Protein AF-A0A956HLA8-F1 (afdb_monomer_lite)

Sequence (94 aa):
MAKSVEELHEKLMDEYGQVRRKFDKIHTAFDRVISAGPEDDLHDRLLHLEKVVKEVRDGGVVGSGANGHRRALKEYQEAVRAQGAPDTGGPTEA

pLDDT: mean 86.53, std 16.31, range [38.19, 98.19]

Foldseek 3Di:
DQDALVRLVVQLVVLVVVLVVLVVQLVVLVCQLVPDDPPDDNVVSVVSSVVSVVCSVVVQSVHCRVVSNVVSVVSSVVNVVVVVDPPPPDDDDD

Radius of gyration: 22.15 Å; chains: 1; bounding box: 44×24×78 Å

Secondary structure (DSSP, 8-state):
-PPPHHHHHHHHHHHHHHHHHHHHHHHHHHHHHHT--TTS-HHHHHHHHHHHHHHHHHTTIIIIIHHHHHHHHHHHHHHHHHHTS----PPPP-

Structure (mmCIF, N/CA/C/O backbone):
data_AF-A0A956HLA8-F1
#
_entry.id   AF-A0A956HLA8-F1
#
loop_
_atom_site.group_PDB
_atom_site.id
_atom_site.type_symbol
_atom_site.label_atom_id
_atom_site.label_alt_id
_atom_site.label_comp_id
_atom_site.label_asym_id
_atom_site.label_entity_id
_atom_site.label_seq_id
_atom_site.pdbx_PDB_ins_code
_atom_site.Cartn_x
_atom_site.Cartn_y
_atom_site.Cartn_z
_atom_site.occupancy
_atom_site.B_iso_or_equiv
_atom_site.auth_seq_id
_atom_site.auth_comp_id
_atom_site.auth_asym_id
_atom_site.auth_atom_id
_atom_site.pdbx_PDB_model_num
ATOM 1 N N . MET A 1 1 ? -20.737 9.299 25.080 1.00 51.09 1 MET A N 1
ATOM 2 C CA . MET A 1 1 ? -21.371 7.969 24.976 1.00 51.09 1 MET A CA 1
ATOM 3 C C . MET A 1 1 ? -20.318 6.989 24.493 1.00 51.09 1 MET A C 1
ATOM 5 O O . MET A 1 1 ? -19.496 7.392 23.676 1.00 51.09 1 MET A O 1
ATOM 9 N N . ALA A 1 2 ? -20.264 5.778 25.050 1.00 70.75 2 ALA A N 1
ATOM 10 C CA . ALA A 1 2 ? -19.383 4.738 24.521 1.00 70.75 2 ALA A CA 1
ATOM 11 C C . ALA A 1 2 ? -19.874 4.352 23.120 1.00 70.75 2 ALA A C 1
ATOM 13 O O . ALA A 1 2 ? -21.083 4.257 22.916 1.00 70.75 2 ALA A O 1
ATOM 14 N N . LYS A 1 3 ? -18.952 4.195 22.166 1.00 81.19 3 LYS A N 1
ATOM 15 C CA . LYS A 1 3 ? -19.302 3.757 20.811 1.00 81.19 3 LYS A CA 1
ATOM 16 C C . LYS A 1 3 ? -19.793 2.314 20.840 1.00 81.19 3 LYS A C 1
ATOM 18 O O . LYS A 1 3 ? -19.287 1.521 21.638 1.00 81.19 3 LYS A O 1
ATOM 23 N N . SER A 1 4 ? -20.748 1.977 19.981 1.00 91.00 4 SER A N 1
ATOM 24 C CA . SER A 1 4 ? -21.181 0.585 19.829 1.00 91.00 4 SER A CA 1
ATOM 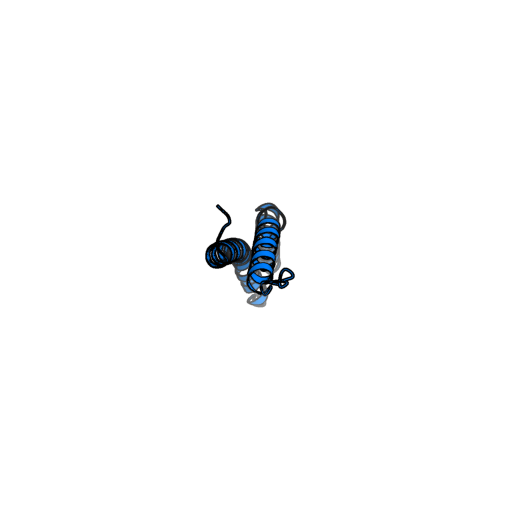25 C C . SER A 1 4 ? -20.092 -0.254 19.144 1.00 91.00 4 SER A C 1
ATOM 27 O O . SER A 1 4 ? -19.182 0.278 18.503 1.00 91.00 4 SER A O 1
ATOM 29 N N . VAL A 1 5 ? -20.167 -1.584 19.271 1.00 91.44 5 VAL A N 1
ATOM 30 C CA . VAL A 1 5 ? -19.258 -2.488 18.542 1.00 91.44 5 VAL A CA 1
ATOM 31 C C . VAL A 1 5 ? -19.413 -2.329 17.027 1.00 91.44 5 VAL A C 1
ATOM 33 O O . VAL A 1 5 ? -18.399 -2.326 16.334 1.00 91.44 5 VAL A O 1
ATOM 36 N N . GLU A 1 6 ? -20.635 -2.110 16.527 1.00 92.25 6 GLU A N 1
ATOM 37 C CA . GLU A 1 6 ? -20.894 -1.783 15.117 1.00 92.25 6 GLU A CA 1
ATOM 38 C C . GLU A 1 6 ? -20.119 -0.531 14.674 1.00 92.25 6 GLU A C 1
ATOM 40 O O . GLU A 1 6 ? -19.358 -0.582 13.712 1.00 92.25 6 GLU A O 1
ATOM 45 N N . GLU A 1 7 ? -20.231 0.578 15.414 1.00 93.50 7 GLU A N 1
ATOM 46 C CA . GLU A 1 7 ? -19.555 1.842 15.078 1.00 93.50 7 GLU A CA 1
ATOM 47 C C . GLU A 1 7 ? -18.023 1.704 15.097 1.00 93.50 7 GLU A C 1
ATOM 49 O O . GLU A 1 7 ? -17.304 2.332 14.314 1.00 93.50 7 GLU A O 1
ATOM 54 N N . LEU A 1 8 ? -17.494 0.891 16.015 1.00 95.12 8 LEU A N 1
ATOM 55 C CA . LEU A 1 8 ? -16.063 0.596 16.084 1.00 95.12 8 LEU A CA 1
ATOM 56 C C . LEU A 1 8 ? -15.605 -0.297 14.927 1.00 95.12 8 LEU A C 1
ATOM 58 O O . LEU A 1 8 ? -14.494 -0.110 14.426 1.00 95.12 8 LEU A O 1
ATOM 62 N N . HIS A 1 9 ? -16.451 -1.228 14.482 1.00 94.12 9 HIS A N 1
ATOM 63 C CA . HIS A 1 9 ? -16.188 -2.051 13.308 1.00 94.12 9 HIS A CA 1
ATOM 64 C C . HIS A 1 9 ? -16.169 -1.211 12.028 1.00 94.12 9 HIS A C 1
ATOM 66 O O . HIS A 1 9 ? -15.230 -1.330 11.242 1.00 94.12 9 HIS A O 1
ATOM 72 N N . GLU A 1 10 ? -17.133 -0.306 11.845 1.00 95.44 10 GLU A N 1
ATOM 73 C CA . GLU A 1 10 ? -17.159 0.619 10.704 1.00 95.44 10 GLU A CA 1
ATOM 74 C C . GLU A 1 10 ? -15.895 1.486 10.659 1.00 95.44 10 GLU A C 1
ATOM 76 O O . GLU A 1 10 ? -15.205 1.529 9.640 1.00 95.44 10 GLU A O 1
ATOM 81 N N . LYS A 1 11 ? -15.502 2.078 11.796 1.00 94.25 11 LYS A N 1
ATOM 82 C CA . LYS A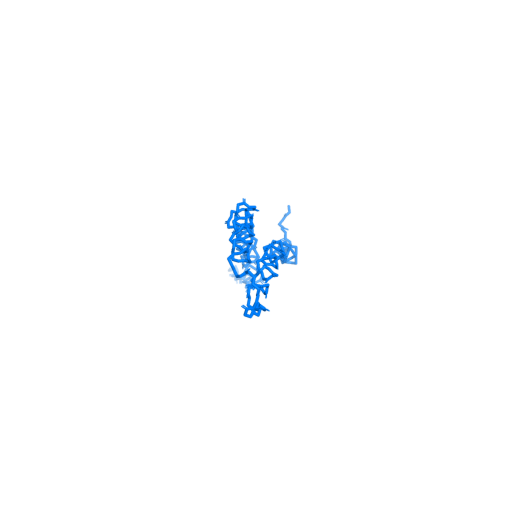 1 11 ? -14.249 2.843 11.904 1.00 94.25 11 LYS A CA 1
ATOM 83 C C . LYS A 1 11 ? -13.024 1.995 11.542 1.00 94.25 11 LYS A C 1
ATOM 85 O O . LYS A 1 11 ? -12.118 2.481 10.866 1.00 94.25 11 LYS A O 1
ATOM 90 N N . LEU A 1 12 ? -12.963 0.742 11.995 1.00 95.56 12 LEU A N 1
ATOM 91 C CA . LEU A 1 12 ? -11.878 -0.174 11.638 1.00 95.56 12 LEU A CA 1
ATOM 92 C C . LEU A 1 12 ? -11.833 -0.426 10.124 1.00 95.56 12 LEU A C 1
ATOM 94 O O . LEU A 1 12 ? -10.753 -0.368 9.530 1.00 95.56 12 LEU A O 1
ATOM 98 N N . MET A 1 13 ? -12.987 -0.663 9.500 1.00 95.06 13 MET A N 1
ATOM 99 C CA . MET A 1 13 ? -13.094 -0.890 8.058 1.00 95.06 13 MET A CA 1
ATOM 100 C C . MET A 1 13 ? -12.691 0.342 7.244 1.00 95.06 13 MET A C 1
ATOM 102 O O . MET A 1 13 ? -12.007 0.201 6.227 1.00 95.06 13 MET A O 1
ATOM 106 N N . ASP A 1 14 ? -13.025 1.543 7.712 1.00 94.25 14 ASP A N 1
ATOM 107 C CA . ASP A 1 14 ? -12.614 2.793 7.075 1.00 94.25 14 ASP A CA 1
ATOM 108 C C . ASP A 1 14 ? -11.096 2.983 7.106 1.00 94.25 14 ASP A C 1
ATOM 110 O O . ASP A 1 14 ? -10.475 3.244 6.068 1.00 94.25 14 ASP A O 1
ATOM 114 N N . GLU A 1 15 ? -10.479 2.813 8.278 1.00 93.62 15 GLU A N 1
ATOM 115 C CA . GLU A 1 15 ? -9.025 2.908 8.448 1.00 93.62 15 GLU A CA 1
ATOM 116 C C . GLU A 1 15 ? -8.297 1.840 7.614 1.00 93.62 15 GLU A C 1
ATOM 118 O O . GLU A 1 15 ? -7.314 2.129 6.924 1.00 93.62 15 GLU A O 1
ATOM 123 N N . TYR A 1 16 ? -8.816 0.608 7.600 1.00 93.38 16 TYR A N 1
ATOM 124 C CA . TYR A 1 16 ? -8.303 -0.469 6.753 1.00 93.38 16 TYR A CA 1
ATOM 125 C C . TYR A 1 16 ? -8.405 -0.116 5.262 1.00 93.38 16 TYR A C 1
ATOM 127 O O . TYR A 1 16 ? -7.432 -0.248 4.512 1.00 93.38 16 TYR A O 1
ATOM 135 N N . GLY A 1 17 ? -9.558 0.395 4.826 1.00 92.19 17 GLY A N 1
ATOM 136 C CA . GLY A 1 17 ? -9.798 0.804 3.446 1.00 92.19 17 GLY A CA 1
ATOM 137 C C . GLY A 1 17 ? -8.859 1.920 2.989 1.00 92.19 17 GLY A C 1
ATOM 138 O O . GLY A 1 17 ? -8.381 1.899 1.853 1.00 92.19 17 GLY A O 1
ATOM 139 N N . GLN A 1 18 ? -8.534 2.874 3.866 1.00 88.44 18 GLN A N 1
ATOM 140 C CA . GLN A 1 18 ? -7.552 3.921 3.571 1.00 88.44 18 GLN A CA 1
ATOM 141 C C . GLN A 1 18 ? -6.155 3.355 3.315 1.00 88.44 18 GLN A C 1
ATOM 143 O O . GLN A 1 18 ? -5.486 3.786 2.373 1.00 88.44 18 GLN A O 1
ATOM 148 N N . VAL A 1 19 ? -5.713 2.397 4.133 1.00 88.88 19 VAL A N 1
ATOM 149 C CA . VAL A 1 19 ? -4.422 1.724 3.945 1.00 88.88 19 VAL A CA 1
ATOM 150 C C . VAL A 1 19 ? -4.428 0.953 2.625 1.00 88.88 19 VAL A C 1
ATOM 152 O O . VAL A 1 19 ? -3.535 1.151 1.800 1.00 88.88 19 VAL A O 1
ATOM 155 N N . ARG A 1 20 ? -5.472 0.155 2.374 1.00 91.06 20 ARG A N 1
ATOM 156 C CA . ARG A 1 20 ? -5.605 -0.658 1.158 1.00 91.06 20 ARG A CA 1
ATOM 157 C C . ARG A 1 20 ? -5.540 0.173 -0.126 1.00 91.06 20 ARG A C 1
ATOM 159 O O . ARG A 1 20 ? -4.711 -0.117 -0.982 1.00 91.06 20 ARG A O 1
ATOM 166 N N . ARG A 1 21 ? -6.306 1.267 -0.217 1.00 88.38 21 ARG A N 1
ATOM 167 C CA . ARG A 1 21 ? -6.307 2.162 -1.395 1.00 88.38 21 ARG A CA 1
ATOM 168 C C . ARG A 1 21 ? -4.926 2.731 -1.730 1.00 88.38 21 ARG A C 1
ATOM 170 O O . ARG A 1 21 ? -4.642 3.045 -2.883 1.00 88.38 21 ARG A O 1
ATOM 177 N N . LYS A 1 22 ? -4.060 2.910 -0.728 1.00 87.12 22 LYS A N 1
ATOM 178 C CA . LYS A 1 22 ? -2.687 3.380 -0.949 1.00 87.12 22 LYS A CA 1
ATOM 179 C C . LYS A 1 22 ? -1.786 2.254 -1.475 1.00 87.12 22 LYS A C 1
ATOM 181 O O . LYS A 1 22 ? -0.943 2.525 -2.325 1.00 87.12 22 LYS A O 1
ATOM 186 N N . PHE A 1 23 ? -1.997 1.011 -1.041 1.00 89.88 23 PHE A N 1
ATOM 187 C CA . PHE A 1 23 ? -1.290 -0.161 -1.572 1.00 89.88 23 PHE A CA 1
ATOM 188 C C . PHE A 1 23 ? -1.711 -0.532 -2.999 1.00 89.88 23 PHE A C 1
ATOM 190 O O . PHE A 1 23 ? -0.860 -0.980 -3.763 1.00 89.88 23 PHE A O 1
ATOM 197 N N . ASP A 1 24 ? -2.952 -0.258 -3.411 1.00 92.50 24 ASP A N 1
ATOM 198 C CA . ASP A 1 24 ? -3.398 -0.484 -4.800 1.00 92.50 24 ASP A CA 1
ATOM 199 C C . ASP A 1 24 ? -2.523 0.269 -5.827 1.00 92.50 24 ASP A C 1
ATOM 201 O O . ASP A 1 24 ? -2.267 -0.219 -6.931 1.00 92.50 24 ASP A O 1
ATOM 205 N N . LYS A 1 25 ? -1.980 1.436 -5.445 1.00 91.31 25 LYS A N 1
ATOM 206 C CA . LYS A 1 25 ? -1.017 2.184 -6.271 1.00 91.31 25 LYS A CA 1
ATOM 207 C C . LYS A 1 25 ? 0.300 1.431 -6.451 1.00 91.31 25 LYS A C 1
ATOM 209 O O . LYS A 1 25 ? 0.832 1.404 -7.558 1.00 91.31 25 LYS A O 1
ATOM 214 N N . ILE A 1 26 ? 0.810 0.821 -5.378 1.00 94.56 26 ILE A N 1
ATOM 215 C CA . ILE A 1 26 ? 2.027 -0.001 -5.423 1.00 94.56 26 ILE A CA 1
ATOM 216 C C . ILE A 1 26 ? 1.783 -1.219 -6.308 1.00 94.56 26 ILE A C 1
ATOM 218 O O . ILE A 1 26 ? 2.605 -1.484 -7.177 1.00 94.56 26 ILE A O 1
ATOM 222 N N . HIS A 1 27 ? 0.649 -1.907 -6.137 1.00 96.12 27 HIS A N 1
ATOM 223 C CA . HIS A 1 27 ? 0.282 -3.046 -6.980 1.00 96.12 27 HIS A CA 1
ATOM 224 C C . HIS A 1 27 ? 0.274 -2.668 -8.458 1.00 96.12 27 HIS A C 1
ATOM 226 O O . HIS A 1 27 ? 0.979 -3.285 -9.244 1.00 96.12 27 HIS A O 1
ATOM 232 N N . THR A 1 28 ? -0.403 -1.578 -8.816 1.00 96.06 28 THR A N 1
ATOM 233 C CA . THR A 1 28 ? -0.455 -1.110 -10.208 1.00 96.06 28 THR A CA 1
ATOM 234 C C . THR A 1 28 ? 0.938 -0.801 -10.775 1.00 96.06 28 THR A C 1
ATOM 236 O O . THR A 1 28 ? 1.228 -1.117 -11.928 1.00 96.06 28 THR A O 1
ATOM 239 N N . ALA A 1 29 ? 1.818 -0.169 -9.991 1.00 96.81 29 ALA A N 1
ATOM 240 C CA . ALA A 1 29 ? 3.177 0.144 -10.432 1.00 96.81 29 ALA A CA 1
ATOM 241 C C . ALA A 1 29 ? 4.056 -1.112 -10.545 1.00 96.81 29 ALA A C 1
ATOM 243 O O . ALA A 1 29 ? 4.855 -1.224 -11.472 1.00 96.81 29 ALA A O 1
ATOM 244 N N . PHE A 1 30 ? 3.888 -2.066 -9.633 1.00 97.94 30 PHE A N 1
ATOM 245 C CA . PHE A 1 30 ? 4.597 -3.339 -9.655 1.00 97.94 30 PHE A CA 1
ATOM 246 C C . PHE A 1 30 ? 4.154 -4.207 -10.836 1.00 97.94 30 PHE A C 1
ATOM 248 O O . PHE A 1 30 ? 5.003 -4.753 -11.538 1.00 97.94 30 PHE A O 1
ATOM 255 N N . ASP A 1 31 ? 2.853 -4.236 -11.132 1.00 97.94 31 ASP A N 1
ATOM 256 C CA . ASP A 1 31 ? 2.283 -4.945 -12.279 1.00 97.94 31 ASP A CA 1
ATOM 257 C C . ASP A 1 31 ? 2.902 -4.469 -13.602 1.00 97.94 31 ASP A C 1
ATOM 259 O O . ASP A 1 31 ? 3.181 -5.270 -14.494 1.00 97.94 31 ASP A O 1
ATOM 263 N N . ARG A 1 32 ? 3.212 -3.170 -13.722 1.00 95.50 32 ARG A N 1
ATOM 264 C CA . ARG A 1 32 ? 3.934 -2.618 -14.884 1.00 95.50 32 ARG A CA 1
ATOM 265 C C . ARG A 1 32 ? 5.360 -3.142 -15.000 1.00 95.50 32 ARG A C 1
ATOM 267 O O . ARG A 1 32 ? 5.841 -3.312 -16.113 1.00 95.50 32 ARG A O 1
AT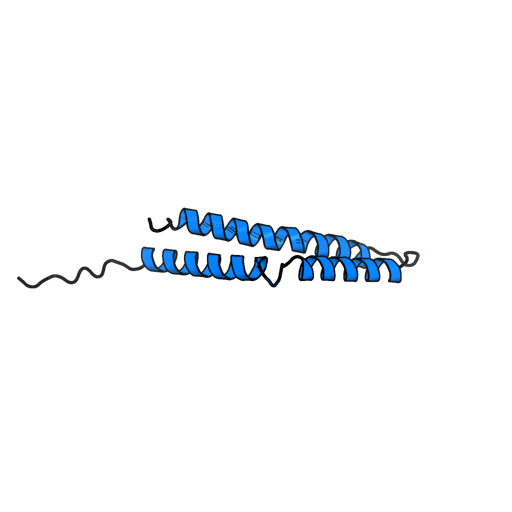OM 274 N N . VAL A 1 33 ? 6.049 -3.387 -13.889 1.00 97.62 33 VAL A N 1
ATOM 275 C CA . VAL A 1 33 ? 7.406 -3.951 -13.919 1.00 97.62 33 VAL A CA 1
ATOM 276 C C . VAL A 1 33 ? 7.353 -5.410 -14.366 1.00 97.62 33 VAL A C 1
ATOM 278 O O . VAL A 1 33 ? 8.078 -5.794 -15.276 1.00 97.62 33 VAL A O 1
ATOM 281 N N . ILE A 1 34 ? 6.468 -6.217 -13.777 1.00 97.56 34 ILE A N 1
ATOM 282 C CA . ILE A 1 34 ? 6.410 -7.663 -14.059 1.00 97.56 34 ILE A CA 1
ATOM 283 C C . ILE A 1 34 ? 5.800 -8.002 -15.424 1.00 97.56 34 ILE A C 1
ATOM 285 O O . ILE A 1 34 ? 6.051 -9.082 -15.946 1.00 97.56 34 ILE A O 1
ATOM 289 N N . SER A 1 35 ? 5.010 -7.097 -16.007 1.00 97.38 35 SER A N 1
ATOM 290 C CA . SER A 1 35 ? 4.464 -7.249 -17.364 1.00 97.38 35 SER A CA 1
ATOM 291 C C . SER A 1 35 ? 5.411 -6.751 -18.461 1.00 97.38 35 SER A C 1
ATOM 293 O O . SER A 1 35 ? 5.026 -6.737 -19.628 1.00 97.38 35 SER A O 1
ATOM 295 N N . ALA A 1 36 ? 6.624 -6.311 -18.110 1.00 96.38 36 ALA A N 1
ATOM 296 C CA . ALA A 1 36 ? 7.596 -5.830 -19.081 1.00 96.38 36 ALA A CA 1
ATOM 297 C C . ALA A 1 36 ? 8.099 -6.962 -19.989 1.00 96.38 36 ALA A C 1
ATOM 299 O O . ALA A 1 36 ? 8.500 -8.031 -19.526 1.00 96.38 36 ALA A O 1
ATOM 300 N N . GLY A 1 37 ? 8.086 -6.699 -21.292 1.00 96.38 37 GLY A N 1
ATOM 301 C CA . GLY A 1 37 ? 8.736 -7.513 -22.305 1.00 96.38 37 GLY A CA 1
ATOM 302 C C . GLY A 1 37 ? 10.225 -7.175 -22.456 1.00 96.38 37 GLY A C 1
ATOM 303 O O . GLY A 1 37 ? 10.721 -6.220 -21.860 1.00 96.38 37 GLY A O 1
ATOM 304 N N . PRO A 1 38 ? 10.959 -7.934 -23.285 1.00 96.56 38 PRO A N 1
ATOM 305 C CA . PRO A 1 38 ? 1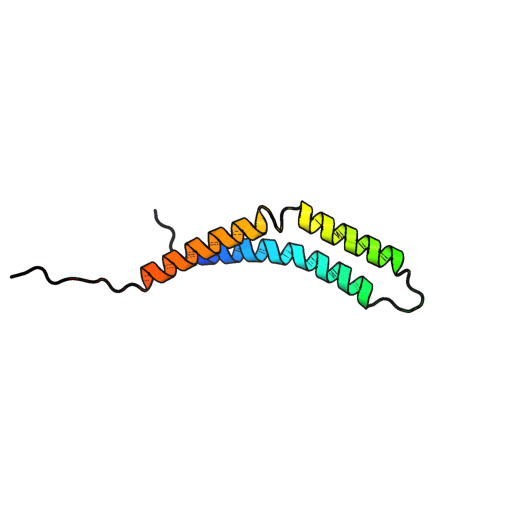2.403 -7.753 -23.470 1.00 96.56 38 PRO A CA 1
ATOM 306 C C . PRO A 1 38 ? 12.798 -6.421 -24.130 1.00 96.56 38 PRO A C 1
ATOM 308 O O . PRO A 1 38 ? 13.951 -6.016 -24.025 1.00 96.56 38 PRO A O 1
ATOM 311 N N . GLU A 1 39 ? 11.868 -5.754 -24.814 1.00 97.62 39 GLU A N 1
ATOM 312 C CA . GLU A 1 39 ? 12.094 -4.467 -25.493 1.00 97.62 39 GLU A CA 1
ATOM 313 C C . GLU A 1 39 ? 11.665 -3.262 -24.644 1.00 97.62 39 GLU A C 1
ATOM 315 O O . GLU A 1 39 ? 11.881 -2.115 -25.033 1.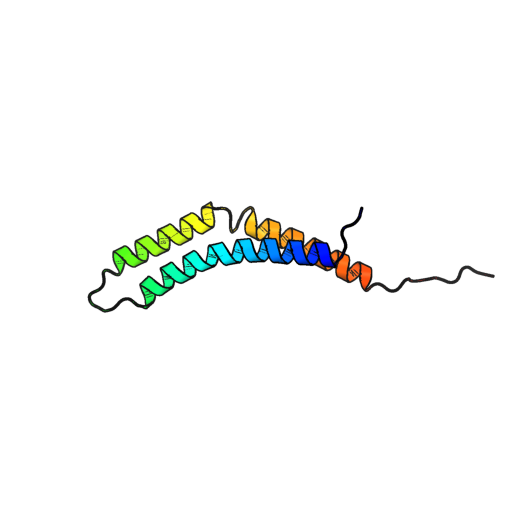00 97.62 39 GLU A O 1
ATOM 320 N N . ASP A 1 40 ? 11.050 -3.508 -23.488 1.00 97.31 40 ASP A N 1
ATOM 321 C CA . ASP A 1 40 ? 10.601 -2.450 -22.597 1.00 97.31 40 ASP A CA 1
ATOM 322 C C . ASP A 1 40 ? 11.755 -1.881 -21.762 1.00 97.31 40 ASP A C 1
ATOM 324 O O . ASP A 1 40 ? 12.641 -2.603 -21.300 1.00 97.31 40 ASP A O 1
ATOM 328 N N . ASP A 1 41 ? 11.700 -0.577 -21.481 1.00 97.38 41 ASP A N 1
ATOM 329 C CA . ASP A 1 41 ? 12.640 0.072 -20.565 1.00 97.38 41 ASP A CA 1
ATOM 330 C C . ASP A 1 41 ? 12.346 -0.327 -19.108 1.00 97.38 41 ASP A C 1
ATOM 332 O O . ASP A 1 41 ? 11.524 0.271 -18.405 1.00 97.38 41 ASP A O 1
ATOM 336 N N . LEU A 1 42 ? 13.025 -1.377 -18.647 1.00 97.19 42 LEU A N 1
ATOM 337 C CA . LEU A 1 42 ? 12.937 -1.845 -17.266 1.00 97.19 42 LEU A CA 1
ATOM 338 C C . LEU A 1 42 ? 13.474 -0.828 -16.255 1.00 97.19 42 LEU A C 1
ATOM 340 O O . LEU A 1 42 ? 12.979 -0.789 -15.127 1.00 97.19 42 LEU A O 1
ATOM 344 N N . HIS A 1 43 ? 14.463 -0.013 -16.628 1.00 97.44 43 HIS A N 1
ATOM 345 C CA . HIS A 1 43 ? 15.055 0.957 -15.713 1.00 97.44 43 HIS A CA 1
ATOM 346 C C . HIS A 1 43 ? 14.038 2.045 -15.356 1.00 97.44 43 HIS A C 1
ATOM 348 O O . HIS A 1 43 ? 13.816 2.309 -14.173 1.00 97.44 43 HIS A O 1
ATOM 354 N N . ASP A 1 44 ? 13.359 2.620 -16.351 1.00 97.62 44 ASP A N 1
ATOM 355 C CA . ASP A 1 44 ? 12.323 3.630 -16.105 1.00 97.62 44 ASP A CA 1
ATOM 356 C C . ASP A 1 44 ? 11.127 3.057 -15.323 1.00 97.62 44 ASP A C 1
ATOM 358 O O . ASP A 1 44 ? 10.640 3.668 -14.367 1.00 97.62 44 ASP A O 1
ATOM 362 N N . ARG A 1 45 ? 10.699 1.826 -15.638 1.00 97.75 45 ARG A N 1
ATOM 363 C CA . ARG A 1 45 ? 9.616 1.147 -14.899 1.00 97.75 45 ARG A CA 1
ATOM 364 C C . ARG A 1 45 ? 9.969 0.920 -13.427 1.00 97.75 45 ARG A C 1
ATOM 366 O O . ARG A 1 45 ? 9.128 1.154 -12.555 1.00 97.75 45 ARG A O 1
ATOM 373 N N . LEU A 1 46 ? 11.200 0.495 -13.135 1.00 98.19 46 LEU A N 1
ATOM 374 C CA . LEU A 1 46 ? 11.690 0.330 -11.764 1.00 98.19 46 LEU A CA 1
ATOM 375 C C . LEU A 1 46 ? 11.793 1.674 -11.032 1.00 98.19 46 LEU A C 1
ATOM 377 O O . LEU A 1 46 ? 11.357 1.771 -9.884 1.00 98.19 46 LEU A O 1
ATOM 381 N N . LEU A 1 47 ? 12.284 2.721 -11.702 1.00 98.19 47 LEU A N 1
ATOM 382 C CA . LEU A 1 47 ? 12.350 4.073 -11.144 1.00 98.19 47 LEU A CA 1
ATOM 383 C C . LEU A 1 47 ? 10.950 4.610 -10.803 1.00 98.19 47 LEU A C 1
ATOM 385 O O . LEU A 1 47 ? 10.734 5.217 -9.750 1.00 98.19 47 LEU A O 1
ATOM 389 N N . HIS A 1 48 ? 9.968 4.345 -11.666 1.00 97.56 48 HIS A N 1
ATOM 390 C CA . HIS A 1 48 ? 8.575 4.688 -11.410 1.00 97.56 48 HIS A CA 1
ATOM 391 C C . HIS A 1 48 ? 8.010 3.943 -10.193 1.00 97.56 48 HIS A C 1
ATOM 393 O O . HIS A 1 48 ? 7.381 4.568 -9.333 1.00 97.56 48 HIS A O 1
ATOM 399 N N . LEU A 1 49 ? 8.251 2.632 -10.085 1.00 97.81 49 LEU A N 1
ATOM 400 C CA . LEU A 1 49 ? 7.848 1.841 -8.919 1.00 97.81 49 LEU A CA 1
ATOM 401 C C . LEU A 1 49 ? 8.456 2.400 -7.625 1.00 97.81 49 LEU A C 1
ATOM 403 O O . LEU A 1 49 ? 7.728 2.602 -6.651 1.00 97.81 49 LEU A O 1
ATOM 407 N N . GLU A 1 50 ? 9.758 2.697 -7.618 1.00 98.00 50 GLU A N 1
ATOM 408 C CA . GLU A 1 50 ? 10.441 3.283 -6.460 1.00 98.00 50 GLU A CA 1
ATOM 409 C C . GLU A 1 50 ? 9.775 4.595 -6.025 1.00 98.00 50 GLU A C 1
ATOM 411 O O . GLU A 1 50 ? 9.460 4.785 -4.844 1.00 98.00 50 GLU A O 1
ATOM 416 N N . LYS A 1 51 ? 9.489 5.480 -6.986 1.00 97.19 51 LYS A N 1
ATOM 417 C CA . LYS A 1 51 ? 8.799 6.746 -6.727 1.00 97.19 51 LYS A CA 1
ATOM 418 C C . LYS A 1 51 ? 7.428 6.527 -6.084 1.00 97.19 51 LYS A C 1
ATOM 420 O O . LYS A 1 51 ? 7.126 7.168 -5.079 1.00 97.19 51 LYS A O 1
ATOM 425 N N . VAL A 1 52 ? 6.618 5.611 -6.617 1.00 96.12 52 VAL A N 1
ATOM 426 C CA . VAL A 1 52 ? 5.281 5.313 -6.076 1.00 96.12 52 VAL A CA 1
ATOM 427 C C . VAL A 1 52 ? 5.368 4.759 -4.654 1.00 96.12 52 VAL A C 1
ATOM 429 O O . VAL A 1 52 ? 4.634 5.213 -3.775 1.00 96.12 52 VAL A O 1
ATOM 432 N N . VAL A 1 53 ? 6.281 3.820 -4.390 1.00 95.12 53 VAL A N 1
ATOM 433 C CA . VAL A 1 53 ? 6.490 3.267 -3.041 1.00 95.12 53 VAL A CA 1
ATOM 434 C C . VAL A 1 53 ? 6.877 4.372 -2.059 1.00 95.12 53 VAL A C 1
ATOM 436 O O . VAL A 1 53 ? 6.334 4.435 -0.951 1.00 95.12 53 VAL A O 1
ATOM 439 N N . LYS A 1 54 ? 7.767 5.280 -2.469 1.00 94.50 54 LYS A N 1
ATOM 440 C CA . LYS A 1 54 ? 8.171 6.429 -1.658 1.00 94.50 54 LYS A CA 1
ATOM 441 C C . LYS A 1 54 ? 6.998 7.363 -1.365 1.00 94.50 54 LYS A C 1
ATOM 443 O O . LYS A 1 54 ? 6.780 7.693 -0.204 1.00 94.50 54 LYS A O 1
ATOM 448 N N . GLU A 1 55 ? 6.210 7.739 -2.369 1.00 92.12 55 GLU A N 1
ATOM 449 C CA . GLU A 1 55 ? 5.025 8.588 -2.186 1.00 92.12 55 GLU A CA 1
ATOM 450 C C . GLU A 1 55 ? 3.992 7.949 -1.252 1.00 92.12 55 GLU A C 1
ATOM 452 O O . GLU A 1 55 ? 3.411 8.624 -0.403 1.00 92.12 55 GLU A O 1
ATOM 457 N N . VAL A 1 56 ? 3.769 6.640 -1.370 1.00 91.00 56 VAL A N 1
ATOM 458 C CA . VAL A 1 56 ? 2.843 5.900 -0.505 1.00 91.00 56 VAL A CA 1
ATOM 459 C C . VAL A 1 56 ? 3.346 5.868 0.941 1.00 91.00 56 VAL A C 1
ATOM 461 O O . VAL A 1 56 ? 2.573 6.105 1.877 1.00 91.00 56 VAL A O 1
ATOM 464 N N . ARG A 1 57 ? 4.647 5.631 1.135 1.00 88.81 57 ARG A N 1
ATOM 465 C CA . ARG A 1 57 ? 5.299 5.678 2.448 1.00 88.81 57 ARG A CA 1
ATOM 466 C C . ARG A 1 57 ? 5.195 7.073 3.070 1.00 88.81 57 ARG A C 1
ATOM 468 O O . ARG A 1 57 ? 4.721 7.195 4.201 1.00 88.81 57 ARG A O 1
ATOM 475 N N . ASP A 1 58 ? 5.609 8.097 2.330 1.00 88.19 58 ASP A N 1
ATOM 476 C CA . ASP A 1 58 ? 5.679 9.489 2.787 1.00 88.19 58 ASP A CA 1
ATOM 477 C C . ASP A 1 58 ? 4.271 10.081 2.979 1.00 88.19 58 ASP A C 1
ATOM 479 O O . ASP A 1 58 ? 4.029 10.830 3.923 1.00 88.19 58 ASP A O 1
ATOM 483 N N . GLY A 1 59 ? 3.290 9.635 2.188 1.00 81.88 59 GLY A N 1
ATOM 484 C CA . GLY A 1 59 ? 1.858 9.911 2.349 1.00 81.88 59 GLY A CA 1
ATOM 485 C C . GLY A 1 59 ? 1.219 9.265 3.586 1.00 81.88 59 GLY A C 1
ATOM 486 O O . GLY A 1 59 ? -0.010 9.158 3.675 1.00 81.88 59 GLY A O 1
ATOM 487 N N . GLY A 1 60 ? 2.027 8.794 4.536 1.00 79.44 60 GLY A N 1
ATOM 488 C CA . GLY A 1 60 ? 1.588 8.406 5.867 1.00 79.44 60 GLY A CA 1
ATOM 489 C C . GLY A 1 60 ? 0.941 7.028 5.954 1.00 79.44 60 GLY A C 1
ATOM 490 O O . GLY A 1 60 ? 0.185 6.807 6.895 1.00 79.44 60 GLY A O 1
ATOM 491 N N . VAL A 1 61 ? 1.203 6.091 5.027 1.00 81.38 61 VAL A N 1
ATOM 492 C CA . VAL A 1 61 ? 0.746 4.690 5.197 1.00 81.38 61 VAL A CA 1
ATOM 493 C C . VAL A 1 61 ? 1.258 4.108 6.503 1.00 81.38 61 VAL A C 1
ATOM 495 O O . VAL A 1 61 ? 0.466 3.600 7.281 1.00 81.38 61 VAL A O 1
ATOM 498 N N . VAL A 1 62 ? 2.562 4.203 6.764 1.00 71.12 62 VAL A N 1
ATOM 499 C CA . VAL A 1 62 ? 3.164 3.656 7.993 1.00 71.12 62 VAL A CA 1
ATOM 500 C C . VAL A 1 62 ? 2.939 4.595 9.187 1.00 71.12 62 VAL A C 1
ATOM 502 O O . VAL A 1 62 ? 2.886 4.156 10.332 1.00 71.12 62 VAL A O 1
ATOM 505 N N . GLY A 1 63 ? 2.760 5.890 8.913 1.00 76.50 63 GLY A N 1
ATOM 506 C CA . GLY A 1 63 ? 2.431 6.913 9.900 1.00 76.50 63 GLY A CA 1
ATOM 507 C C . GLY A 1 63 ? 0.959 6.872 10.308 1.00 76.50 63 GLY A C 1
ATOM 508 O O . GLY A 1 63 ? 0.536 5.996 11.059 1.00 76.50 63 GLY A O 1
ATOM 509 N N . SER A 1 64 ? 0.176 7.850 9.857 1.00 78.38 64 SER A N 1
ATOM 510 C CA . SER A 1 64 ? -1.222 8.019 10.269 1.00 78.38 64 SER A CA 1
ATOM 511 C C . SER A 1 64 ? -2.126 6.844 9.890 1.00 78.38 64 SER A C 1
ATOM 513 O O . SER A 1 64 ? -2.962 6.473 10.703 1.00 78.38 64 SER A O 1
ATOM 515 N N . GLY A 1 65 ? -1.930 6.215 8.728 1.00 85.00 65 GLY A N 1
ATOM 516 C CA . GLY A 1 65 ? -2.779 5.118 8.251 1.00 85.00 65 GLY A CA 1
ATOM 517 C C . GLY A 1 65 ? -2.684 3.865 9.124 1.00 85.00 65 GLY A C 1
ATOM 518 O O . GLY A 1 65 ? -3.632 3.494 9.808 1.00 85.00 65 GLY A O 1
ATOM 519 N N . ALA A 1 66 ? -1.519 3.219 9.154 1.00 88.06 66 ALA A N 1
ATOM 520 C CA . ALA A 1 66 ? -1.309 1.984 9.906 1.00 88.06 66 ALA A CA 1
ATOM 521 C C . ALA A 1 66 ? -1.501 2.186 11.416 1.00 88.06 66 ALA A C 1
ATOM 523 O O . ALA A 1 66 ? -2.022 1.296 12.090 1.00 88.06 66 ALA A O 1
ATOM 524 N N . ASN A 1 67 ? -1.135 3.356 11.958 1.00 89.38 67 ASN A N 1
ATOM 525 C CA . ASN A 1 67 ? -1.406 3.659 13.362 1.00 89.38 67 ASN A CA 1
ATOM 526 C C . ASN A 1 67 ? -2.895 3.910 13.636 1.00 89.38 67 ASN A C 1
ATOM 528 O O . ASN A 1 67 ? -3.377 3.474 14.681 1.00 89.38 67 ASN A O 1
ATOM 532 N N . GLY A 1 68 ? -3.621 4.571 12.727 1.00 91.38 68 GLY A N 1
ATOM 533 C CA . GLY A 1 68 ? -5.075 4.747 12.800 1.00 91.38 68 GLY A CA 1
ATOM 534 C C . GLY A 1 68 ? -5.787 3.399 12.826 1.00 91.38 68 GLY A C 1
ATOM 535 O O . GLY A 1 68 ? -6.496 3.091 13.786 1.00 91.38 68 GLY A O 1
ATOM 536 N N . HIS A 1 69 ? -5.452 2.532 11.871 1.00 94.31 69 HIS A N 1
ATOM 537 C CA . HIS A 1 69 ? -5.922 1.150 11.832 1.00 94.31 69 HIS A CA 1
ATOM 538 C C . HIS A 1 69 ? -5.578 0.378 13.112 1.00 94.31 69 HIS A C 1
ATOM 540 O O . HIS A 1 69 ? -6.448 -0.251 13.707 1.00 94.31 69 HIS A O 1
ATOM 546 N N . ARG A 1 70 ? -4.329 0.449 13.596 1.00 94.81 70 ARG A N 1
ATOM 547 C CA . ARG A 1 70 ? -3.911 -0.232 14.835 1.00 94.81 70 ARG A CA 1
ATOM 548 C C . ARG A 1 70 ? -4.746 0.205 16.041 1.00 94.81 70 ARG A C 1
ATOM 550 O O . ARG A 1 70 ? -5.098 -0.634 16.867 1.00 94.81 70 ARG A O 1
ATOM 557 N N . ARG A 1 71 ? -5.039 1.503 16.164 1.00 94.25 71 ARG A N 1
ATOM 558 C CA . ARG A 1 71 ? -5.875 2.040 17.248 1.00 94.25 71 ARG A CA 1
ATOM 559 C C . ARG A 1 71 ? -7.321 1.574 17.112 1.00 94.25 71 ARG A C 1
ATOM 561 O O . ARG A 1 71 ? -7.859 1.054 18.082 1.00 94.25 71 ARG A O 1
ATOM 568 N N . ALA A 1 72 ? -7.907 1.686 15.920 1.00 95.00 72 ALA A N 1
ATOM 569 C CA . ALA A 1 72 ? -9.270 1.230 15.655 1.00 95.00 72 ALA A CA 1
ATOM 570 C C . ALA A 1 72 ? -9.436 -0.278 15.916 1.00 95.00 72 ALA A C 1
ATOM 572 O O . ALA A 1 72 ? -10.400 -0.689 16.554 1.00 95.00 72 ALA A O 1
ATOM 573 N N . LEU A 1 73 ? -8.452 -1.091 15.516 1.00 96.44 73 LEU A N 1
ATOM 574 C CA . LEU A 1 73 ? -8.447 -2.533 15.760 1.00 96.44 73 LEU A CA 1
ATOM 575 C C . LEU A 1 73 ? -8.439 -2.846 17.256 1.00 96.44 73 LEU A C 1
ATOM 577 O O . LEU A 1 73 ? -9.185 -3.712 17.705 1.00 96.44 73 LEU A O 1
ATOM 581 N N . LYS A 1 74 ? -7.611 -2.134 18.026 1.00 96.12 74 LYS A N 1
ATOM 582 C CA . LYS A 1 74 ? -7.544 -2.301 19.478 1.00 96.12 74 LYS A CA 1
ATOM 583 C C . LYS A 1 74 ? -8.875 -1.933 20.143 1.00 96.12 74 LYS A C 1
ATOM 585 O O . LYS A 1 74 ? -9.382 -2.733 20.921 1.00 96.12 74 LYS A O 1
ATOM 590 N N . GLU A 1 75 ? -9.448 -0.775 19.807 1.00 95.19 75 GLU A N 1
ATOM 591 C CA . GLU A 1 75 ? -10.743 -0.323 20.344 1.00 95.19 75 GLU A CA 1
ATOM 592 C C . GLU A 1 75 ? -11.860 -1.339 20.050 1.00 95.19 75 GLU A C 1
ATOM 594 O O . GLU A 1 75 ? -12.601 -1.729 20.950 1.00 95.19 75 GLU A O 1
ATOM 599 N N . TYR A 1 76 ? -11.946 -1.820 18.805 1.00 93.94 76 TYR A N 1
ATOM 600 C CA . TYR A 1 76 ? -12.918 -2.838 18.406 1.00 93.94 76 TYR A CA 1
ATOM 601 C C . TYR A 1 76 ? -12.733 -4.150 19.183 1.00 93.94 76 TYR A C 1
ATOM 603 O O . TYR A 1 76 ? -13.692 -4.686 19.733 1.00 93.94 76 TYR A O 1
ATOM 611 N N . GLN A 1 77 ? -11.497 -4.651 19.290 1.00 94.62 77 GLN A N 1
ATOM 612 C CA . GLN A 1 77 ? -11.200 -5.883 20.029 1.00 94.62 77 GLN A CA 1
ATOM 613 C C . GLN A 1 77 ? -11.552 -5.778 21.517 1.00 94.62 77 GLN A C 1
ATOM 615 O O . GLN A 1 77 ? -12.048 -6.745 22.095 1.00 94.62 77 GLN A O 1
ATOM 620 N N . GLU A 1 78 ? -11.294 -4.630 22.144 1.00 94.62 78 GLU A N 1
ATOM 621 C CA . GLU A 1 78 ? -11.663 -4.376 23.539 1.00 94.62 78 GLU A CA 1
ATOM 622 C C . GLU A 1 78 ? -13.185 -4.361 23.717 1.00 94.62 78 GLU A C 1
ATOM 624 O O . GLU A 1 78 ? -13.694 -5.011 24.629 1.00 94.62 78 GLU A O 1
ATOM 629 N N . ALA A 1 79 ? -13.917 -3.707 22.814 1.00 92.62 79 ALA A N 1
ATOM 630 C CA . ALA A 1 79 ? -15.375 -3.653 22.864 1.00 92.62 79 ALA A CA 1
ATOM 631 C C . ALA A 1 79 ? -16.029 -5.027 22.629 1.00 92.62 79 ALA A C 1
ATOM 633 O O . ALA A 1 79 ? -16.942 -5.402 23.362 1.00 92.62 79 ALA A O 1
ATOM 634 N N . VAL A 1 80 ? -15.519 -5.819 21.679 1.00 91.75 80 VAL A N 1
ATOM 635 C CA . VAL A 1 80 ? -15.972 -7.204 21.450 1.00 91.75 80 VAL A CA 1
ATOM 636 C C . VAL A 1 80 ? -15.731 -8.074 22.687 1.00 91.75 80 VAL A C 1
ATOM 638 O O . VAL A 1 80 ? -16.611 -8.830 23.093 1.00 91.75 80 VAL A O 1
ATOM 641 N N . ARG A 1 81 ? -14.561 -7.953 23.332 1.00 91.75 81 ARG A N 1
ATOM 642 C CA . ARG A 1 81 ? -14.265 -8.685 24.577 1.00 91.75 81 ARG A CA 1
ATOM 643 C C . ARG A 1 81 ? -15.182 -8.271 25.724 1.00 91.75 81 ARG A C 1
ATOM 645 O O . ARG A 1 81 ? -15.613 -9.137 26.474 1.00 91.75 81 ARG A O 1
ATOM 652 N N . ALA A 1 82 ? -15.482 -6.979 25.851 1.00 88.19 82 ALA A N 1
ATOM 653 C CA . ALA A 1 82 ? -16.381 -6.466 26.880 1.00 88.19 82 ALA A CA 1
ATOM 654 C C . ALA A 1 82 ? -17.834 -6.925 26.674 1.00 88.19 82 ALA A C 1
ATOM 656 O O . ALA A 1 82 ? -18.515 -7.211 27.650 1.00 88.19 82 ALA A O 1
ATOM 657 N N . GLN A 1 83 ? -18.295 -7.054 25.424 1.00 80.31 83 GLN A N 1
ATOM 658 C CA . GLN A 1 83 ? -19.616 -7.620 25.113 1.00 80.31 83 GLN A CA 1
ATOM 659 C C . GLN A 1 83 ? -19.688 -9.143 25.312 1.00 80.31 83 GLN A C 1
ATOM 661 O O . GLN A 1 83 ? -20.762 -9.671 25.579 1.00 80.31 83 GLN A O 1
ATOM 666 N N . GLY A 1 84 ? -18.559 -9.850 25.184 1.00 66.12 84 GLY A N 1
ATOM 667 C CA . GLY A 1 84 ? -18.454 -11.295 25.409 1.00 66.12 84 GLY A CA 1
ATOM 668 C C . GLY A 1 84 ? -18.166 -11.712 26.858 1.00 66.12 84 GLY A C 1
ATOM 669 O O . GLY A 1 84 ? -18.133 -12.911 27.132 1.00 66.12 84 GLY A O 1
ATOM 670 N N . ALA A 1 85 ? -17.938 -10.769 27.778 1.00 49.34 85 ALA A N 1
ATOM 671 C CA . ALA A 1 85 ? -17.821 -11.060 29.203 1.00 49.34 85 ALA A CA 1
ATOM 672 C C . ALA A 1 85 ? -19.233 -11.250 29.789 1.00 49.34 85 ALA A C 1
ATOM 674 O O . ALA A 1 85 ? -20.002 -10.287 29.807 1.00 49.34 85 ALA A O 1
ATOM 675 N N . PRO A 1 86 ? -19.614 -12.458 30.249 1.00 45.78 86 PRO A N 1
ATOM 676 C CA . PRO A 1 86 ? -20.860 -12.613 30.978 1.00 45.78 86 PRO A CA 1
ATOM 677 C C . PRO A 1 86 ? -20.784 -11.795 32.267 1.00 45.78 86 PRO A C 1
ATOM 679 O O . PRO A 1 86 ? -19.762 -11.800 32.957 1.00 45.78 86 PRO A O 1
ATOM 682 N N . ASP A 1 87 ? -21.882 -11.107 32.566 1.00 50.38 87 ASP A N 1
ATOM 683 C CA . ASP A 1 87 ? -22.169 -10.514 33.864 1.00 50.38 87 ASP A CA 1
ATOM 684 C C . ASP A 1 87 ? -21.893 -11.563 34.947 1.00 50.38 87 ASP A C 1
ATOM 686 O O . ASP A 1 87 ? -22.646 -12.527 35.110 1.00 50.38 87 ASP A O 1
ATOM 690 N N . THR A 1 88 ? -20.776 -11.431 35.666 1.00 44.00 88 THR A N 1
ATOM 691 C CA . THR A 1 88 ? -20.584 -12.156 36.918 1.00 44.00 88 THR A CA 1
ATOM 692 C C . THR A 1 88 ? -21.465 -11.478 37.956 1.00 44.00 88 THR A C 1
ATOM 694 O O . THR A 1 88 ? -20.973 -10.788 38.851 1.00 44.00 88 THR A O 1
ATOM 697 N N . GLY A 1 89 ? -22.775 -11.678 37.807 1.00 42.88 89 GLY A N 1
ATOM 698 C CA . GLY A 1 89 ? -23.763 -11.497 38.849 1.00 42.88 89 GLY A CA 1
ATOM 699 C C . GLY A 1 89 ? -23.413 -12.452 39.979 1.00 42.88 89 GLY A C 1
ATOM 700 O O . GLY A 1 89 ? -23.867 -13.594 40.019 1.00 42.88 89 GLY A O 1
ATOM 701 N N . GLY A 1 90 ? -22.530 -12.003 40.866 1.00 38.19 90 GLY A N 1
ATOM 702 C CA . GLY A 1 90 ? -22.337 -12.638 42.155 1.00 38.19 90 GLY A CA 1
ATOM 703 C C . GLY A 1 90 ? -23.639 -12.484 42.937 1.00 38.19 90 GLY A C 1
ATOM 704 O O . GLY A 1 90 ? -24.098 -11.350 43.092 1.00 38.19 90 GLY A O 1
ATOM 705 N N . PRO A 1 91 ? -24.269 -13.571 43.410 1.00 45.59 91 PRO A N 1
ATOM 706 C CA . PRO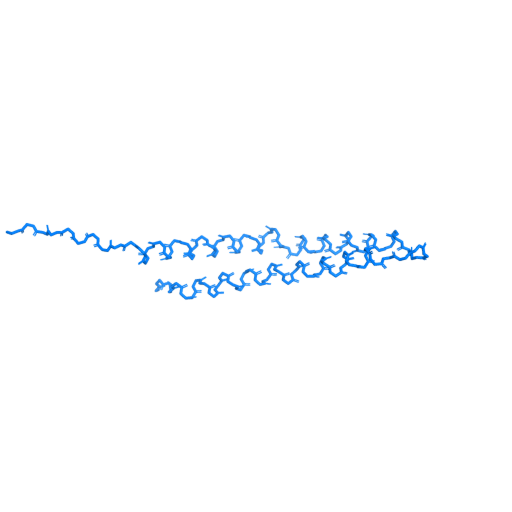 A 1 91 ? -25.395 -13.427 44.309 1.00 45.59 91 PRO A CA 1
ATOM 707 C C . PRO A 1 91 ? -24.896 -12.774 45.602 1.00 45.59 91 PRO A C 1
ATOM 709 O O . PRO A 1 91 ? -24.034 -13.310 46.298 1.00 45.59 91 PRO A O 1
ATOM 712 N N . THR A 1 92 ? -25.431 -11.589 45.891 1.00 47.88 92 THR A N 1
ATOM 713 C CA . THR A 1 92 ? -25.477 -11.015 47.235 1.00 47.88 92 THR A CA 1
ATOM 714 C C . THR A 1 92 ? -26.126 -12.013 48.183 1.00 47.88 92 THR A C 1
ATOM 716 O O . THR A 1 92 ? -27.170 -12.583 47.865 1.00 47.88 92 THR A O 1
ATOM 719 N N . GLU A 1 93 ? -25.483 -12.199 49.331 1.00 43.00 93 GLU A N 1
ATOM 720 C CA . GLU A 1 93 ? -25.978 -12.955 50.476 1.00 43.00 93 GLU A CA 1
ATOM 721 C C . GLU A 1 93 ? -27.421 -12.563 50.840 1.00 43.00 93 GLU A C 1
ATOM 723 O O . GLU A 1 93 ? -27.733 -11.373 50.947 1.00 43.00 93 GLU A O 1
ATOM 728 N N . ALA A 1 94 ? -28.267 -13.572 51.067 1.00 40.38 94 ALA A N 1
ATOM 729 C CA . ALA A 1 94 ? -29.417 -13.540 51.973 1.00 40.38 94 ALA A CA 1
ATOM 730 C C . ALA A 1 94 ? -29.814 -14.975 52.346 1.00 40.38 94 ALA A C 1
ATOM 732 O O . ALA A 1 94 ? -30.001 -15.792 51.415 1.00 40.38 94 ALA A O 1
#